Protein AF-A0A7D5D4W6-F1 (afdb_monomer)

Mean predicted aligned error: 15.67 Å

Radius of gyration: 24.15 Å; Cα contacts (8 Å, |Δi|>4): 75; chains: 1; bounding box: 22×58×69 Å

Sequence (83 aa):
MHDSMENRRASIDEAHPTIDFGALLYRHIGSQGYHPAPRCHVIPAGRNFFHIQERASGRTLGFRRSHLEACALAQQLESSVPA

Organism: NCBI:txid2599595

Solvent-accessible surface area (backbone atoms only — not comparable to full-atom values): 5372 Å² total; per-residue (Å²): 136,82,90,84,71,69,69,69,78,72,71,68,86,63,78,69,71,76,78,50,63,68,55,55,71,65,55,73,59,60,98,58,76,88,64,78,72,74,58,49,46,75,44,79,78,56,89,60,30,27,34,29,29,31,67,88,78,67,44,75,79,47,78,29,59,42,68,67,60,32,51,53,49,38,52,50,53,63,71,68,54,83,132

Secondary structure (DSSP, 8-state):
---SSGGGTTS---------HHHHHHH-S-SSTTPPPPSEEEEEEETTEEEEEETTT--EEEEESSHHHHHHHHHHHHHHS--

pLDDT: mean 71.5, std 18.66, range [45.84, 93.75]

Foldseek 3Di:
DDDDDVVVVVPPVPPPPPPPVVCVVVPVPDPPPDDPDQQWDWDDPDQLKIWIAGPVPRDTPDIGSHPVVNVVVSVVVSVPDDD

Nearest PDB structures (foldseek):
  8shd-assembly1_N  TM=5.074E-01  e=6.510E-01  Homo sapiens
  2pn2-assembly1_A-2  TM=6.442E-01  e=2.003E+00  Psychrobacter arcticus 273-4
  4g6h-assembly1_A  TM=2.561E-01  e=2.003E+00  Saccharomyces cerevisiae S288C
  5yjx-assembly1_A  TM=2.571E-01  e=3.182E+00  Saccharomyces cerevisiae S288C
  7o06-assembly2_D  TM=3.614E-01  e=7.516E+00  Homo sapiens

Structure (mmCIF, N/CA/C/O backbone):
data_AF-A0A7D5D4W6-F1
#
_entry.id   AF-A0A7D5D4W6-F1
#
loop_
_atom_site.group_PDB
_atom_site.id
_atom_site.type_symbol
_atom_site.label_atom_id
_atom_site.label_alt_id
_atom_site.label_comp_id
_atom_site.label_asym_id
_atom_site.label_entity_id
_atom_site.label_seq_id
_atom_site.pdbx_PDB_ins_code
_atom_site.Cartn_x
_atom_site.Cartn_y
_atom_site.Cartn_z
_atom_site.occupancy
_atom_site.B_iso_or_equiv
_atom_site.auth_seq_id
_atom_site.auth_comp_id
_atom_site.auth_asym_id
_atom_site.auth_atom_id
_atom_site.pdbx_PDB_model_num
ATOM 1 N N . MET A 1 1 ? 5.375 -42.696 57.862 1.00 45.84 1 MET A N 1
ATOM 2 C CA . MET A 1 1 ? 6.237 -42.167 56.789 1.00 45.84 1 MET A CA 1
ATOM 3 C C . MET A 1 1 ? 5.358 -41.272 55.940 1.00 45.84 1 MET A C 1
ATOM 5 O O . MET A 1 1 ? 4.444 -41.769 55.296 1.00 45.84 1 MET A O 1
ATOM 9 N N . HIS A 1 2 ? 5.530 -39.969 56.142 1.00 49.09 2 HIS A N 1
ATOM 10 C CA . HIS A 1 2 ? 4.849 -38.875 55.454 1.00 49.09 2 HIS A CA 1
ATOM 11 C C . HIS A 1 2 ? 5.347 -38.731 54.002 1.00 49.09 2 HIS A C 1
ATOM 13 O O . HIS A 1 2 ? 6.368 -39.317 53.650 1.00 49.09 2 HIS A O 1
ATOM 19 N N . ASP A 1 3 ? 4.627 -37.907 53.232 1.00 52.41 3 ASP A N 1
ATOM 20 C CA . ASP A 1 3 ? 5.020 -37.301 51.950 1.00 52.41 3 ASP A CA 1
ATOM 21 C C . ASP A 1 3 ? 5.003 -38.215 50.715 1.00 52.41 3 ASP A C 1
ATOM 23 O O . ASP A 1 3 ? 5.999 -38.859 50.407 1.00 52.41 3 ASP A O 1
ATOM 27 N N . SER A 1 4 ? 3.893 -38.224 49.954 1.00 57.66 4 SER A N 1
ATOM 28 C CA . SER A 1 4 ? 3.897 -38.298 48.462 1.00 57.66 4 SER A CA 1
ATOM 29 C C . SER A 1 4 ? 2.524 -38.589 47.829 1.00 57.66 4 SER A C 1
ATOM 31 O O . SER A 1 4 ? 2.407 -39.403 46.913 1.00 57.66 4 SER A O 1
ATOM 33 N N . MET A 1 5 ? 1.452 -37.916 48.259 1.00 52.47 5 MET A N 1
ATOM 34 C CA . MET A 1 5 ? 0.216 -37.870 47.449 1.00 52.47 5 MET A CA 1
ATOM 35 C C . MET A 1 5 ? -0.291 -36.453 47.168 1.00 52.47 5 MET A C 1
ATOM 37 O O . MET A 1 5 ? -0.935 -36.245 46.141 1.00 52.47 5 MET A O 1
ATOM 41 N N . GLU A 1 6 ? 0.082 -35.456 47.972 1.00 54.72 6 GLU A N 1
ATOM 42 C CA . GLU A 1 6 ? -0.271 -34.052 47.709 1.00 54.72 6 GLU A CA 1
ATOM 43 C C . GLU A 1 6 ? 0.576 -33.421 46.589 1.00 54.72 6 GLU A C 1
ATOM 45 O O . GLU A 1 6 ? 0.083 -32.576 45.845 1.00 54.72 6 GLU A O 1
ATOM 50 N N . ASN A 1 7 ? 1.793 -33.923 46.342 1.00 50.62 7 ASN A N 1
ATOM 51 C CA . ASN A 1 7 ? 2.676 -33.393 45.294 1.00 50.62 7 ASN A CA 1
ATOM 52 C C . ASN A 1 7 ? 2.207 -33.692 43.852 1.00 50.62 7 ASN A C 1
ATOM 54 O O . ASN A 1 7 ? 2.680 -33.074 42.904 1.00 50.62 7 ASN A O 1
ATOM 58 N N . ARG A 1 8 ? 1.262 -34.624 43.641 1.00 54.12 8 ARG A N 1
ATOM 59 C CA . ARG A 1 8 ? 0.715 -34.879 42.291 1.00 54.12 8 ARG A CA 1
ATOM 60 C C . ARG A 1 8 ? -0.334 -33.863 41.862 1.00 54.12 8 ARG A C 1
ATOM 62 O O . ARG A 1 8 ? -0.499 -33.644 40.668 1.00 54.12 8 ARG A O 1
ATOM 69 N N . ARG A 1 9 ? -1.041 -33.241 42.808 1.00 50.25 9 ARG A N 1
ATOM 70 C CA . ARG A 1 9 ? -2.073 -32.241 42.494 1.00 50.25 9 ARG A CA 1
ATOM 71 C C . ARG A 1 9 ? -1.505 -30.847 42.245 1.00 50.25 9 ARG A C 1
ATOM 73 O O . ARG A 1 9 ? -2.223 -30.008 41.724 1.00 50.25 9 ARG A O 1
ATOM 80 N N . ALA A 1 10 ? -0.228 -30.636 42.556 1.00 50.81 10 ALA A N 1
ATOM 81 C CA . ALA A 1 10 ? 0.450 -29.357 42.382 1.00 50.81 10 ALA A CA 1
ATOM 82 C C . ALA A 1 10 ? 1.227 -29.217 41.056 1.00 50.81 10 ALA A C 1
ATOM 84 O O . ALA A 1 10 ? 1.816 -28.168 40.837 1.00 50.81 10 ALA A O 1
ATOM 85 N N . SER A 1 11 ? 1.260 -30.231 40.176 1.00 51.00 11 SER A N 1
ATOM 86 C CA . SER A 1 11 ? 2.234 -30.248 39.064 1.00 51.00 11 SER A CA 1
ATOM 87 C C . SER A 1 11 ? 1.674 -30.459 37.652 1.00 51.00 11 SER A C 1
ATOM 89 O O . SER A 1 11 ? 2.465 -30.710 36.749 1.00 51.00 11 SER A O 1
ATOM 91 N N . ILE A 1 12 ? 0.360 -30.351 37.427 1.00 50.56 12 ILE A N 1
ATOM 92 C CA . ILE A 1 12 ? -0.201 -30.186 36.069 1.00 50.56 12 ILE A CA 1
ATOM 93 C C . ILE A 1 12 ? -1.428 -29.251 36.064 1.00 50.56 12 ILE A C 1
ATOM 95 O O . ILE A 1 12 ? -2.413 -29.506 35.382 1.00 50.56 12 ILE A O 1
ATOM 99 N N . ASP A 1 13 ? -1.358 -28.144 36.809 1.00 47.00 13 ASP A N 1
ATOM 100 C CA . ASP A 1 13 ? -1.922 -26.864 36.334 1.00 47.00 13 ASP A CA 1
ATOM 101 C C . ASP A 1 13 ? -0.848 -26.139 35.505 1.00 47.00 13 ASP A C 1
ATOM 103 O O . ASP A 1 13 ? -0.609 -24.947 35.613 1.00 47.00 13 ASP A O 1
ATOM 107 N N . GLU A 1 14 ? -0.111 -26.893 34.699 1.00 47.03 14 GLU A N 1
ATOM 108 C CA . GLU A 1 14 ? 0.642 -26.312 33.608 1.00 47.03 14 GLU A CA 1
ATOM 109 C C . GLU A 1 14 ? -0.164 -26.681 32.378 1.00 47.03 14 GLU A C 1
ATOM 111 O O . GLU A 1 14 ? 0.025 -27.728 31.754 1.00 47.03 14 GLU A O 1
ATOM 116 N N . ALA A 1 15 ? -1.170 -25.847 32.101 1.00 49.66 15 ALA A N 1
ATOM 117 C CA . ALA A 1 15 ? -1.754 -25.758 30.783 1.00 49.66 15 ALA A CA 1
ATOM 118 C C . ALA A 1 15 ? -0.603 -25.412 29.837 1.00 49.66 15 ALA A C 1
ATOM 120 O O . ALA A 1 15 ? -0.345 -24.243 29.559 1.00 49.66 15 ALA A O 1
ATOM 121 N N . HIS A 1 16 ? 0.122 -26.441 29.388 1.00 49.53 16 HIS A N 1
ATOM 122 C CA . HIS A 1 16 ? 0.976 -26.358 28.226 1.00 49.53 16 HIS A CA 1
ATOM 123 C C . HIS A 1 16 ? 0.100 -25.695 27.172 1.00 49.53 16 HIS A C 1
ATOM 125 O O . HIS A 1 16 ? -0.923 -26.287 26.802 1.0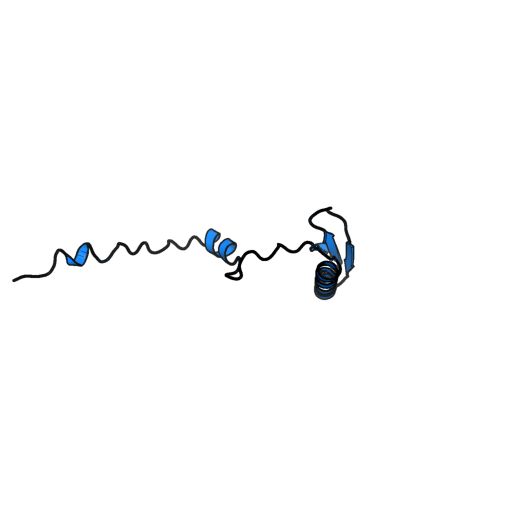0 49.53 16 HIS A O 1
ATOM 131 N N . PRO A 1 17 ? 0.413 -24.460 26.741 1.00 48.88 17 PRO A N 1
ATOM 132 C CA . PRO A 1 17 ? -0.342 -23.859 25.673 1.00 48.88 17 PRO A CA 1
ATOM 133 C C . PRO A 1 17 ? -0.129 -24.805 24.504 1.00 48.88 17 PRO A C 1
ATOM 135 O O . PRO A 1 17 ? 0.979 -24.907 23.978 1.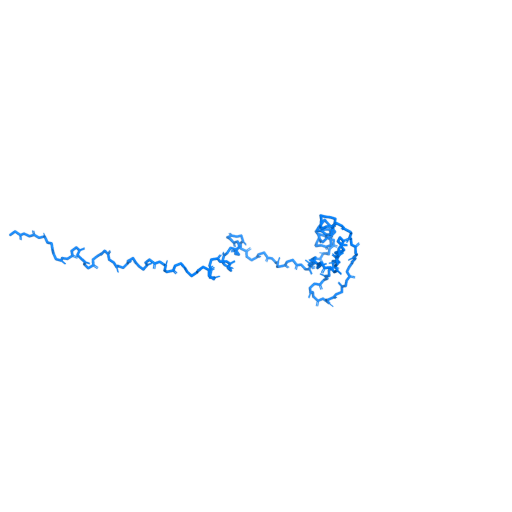00 48.88 17 PRO A O 1
ATOM 138 N N . THR A 1 18 ? -1.167 -25.563 24.143 1.00 50.09 18 THR A N 1
ATOM 139 C CA . THR A 1 18 ? -1.228 -26.210 22.842 1.00 50.09 18 THR A CA 1
ATOM 140 C C . THR A 1 18 ? -0.940 -25.074 21.888 1.00 50.09 18 THR A C 1
ATOM 142 O O . THR A 1 18 ? -1.717 -24.118 21.837 1.00 50.09 18 THR A O 1
ATOM 145 N N . ILE A 1 19 ? 0.254 -25.083 21.301 1.00 50.41 19 ILE A N 1
ATOM 146 C CA . ILE A 1 19 ? 0.735 -23.968 20.508 1.00 50.41 19 ILE A CA 1
ATOM 147 C C . ILE A 1 19 ? -0.216 -23.884 19.326 1.00 50.41 19 ILE A C 1
ATOM 149 O O . ILE A 1 19 ? -0.103 -24.634 18.359 1.00 50.41 19 ILE A O 1
ATOM 153 N N . ASP A 1 20 ? -1.203 -23.004 19.447 1.00 50.91 20 ASP A N 1
ATOM 154 C CA . ASP A 1 20 ? -2.083 -22.655 18.360 1.00 50.91 20 ASP A CA 1
ATOM 155 C C . ASP A 1 20 ? -1.215 -21.831 17.416 1.00 50.91 20 ASP A C 1
ATOM 157 O O . ASP A 1 20 ? -1.004 -20.628 17.588 1.00 50.91 20 ASP A O 1
ATOM 161 N N . PHE A 1 21 ? -0.583 -22.531 16.474 1.00 52.38 21 PHE A N 1
ATOM 162 C CA . PHE A 1 21 ? 0.285 -21.929 15.468 1.00 52.38 21 PHE A CA 1
ATOM 163 C C . PHE A 1 21 ? -0.458 -20.824 14.701 1.00 52.38 21 PHE A C 1
ATOM 165 O O . PHE A 1 21 ? 0.173 -19.856 14.282 1.00 52.38 21 PHE A O 1
ATOM 172 N N . GLY A 1 22 ? -1.791 -20.914 14.590 1.00 52.28 22 GLY A N 1
ATOM 173 C CA . GLY A 1 22 ? -2.649 -19.850 14.067 1.00 52.28 22 GLY A CA 1
ATOM 174 C C . GLY A 1 22 ? -2.612 -18.579 14.922 1.00 52.28 22 GLY A C 1
ATOM 175 O O . GLY A 1 22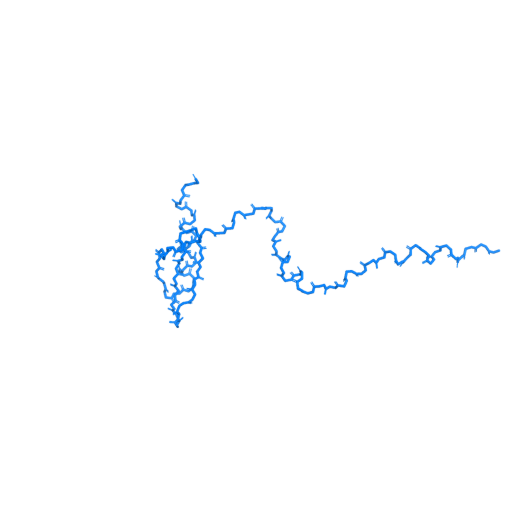 ? -2.388 -17.486 14.398 1.00 52.28 22 GLY A O 1
ATOM 176 N N . ALA A 1 23 ? -2.739 -18.711 16.242 1.00 53.41 23 ALA A N 1
ATOM 177 C CA . ALA A 1 23 ? -2.655 -17.612 17.192 1.00 53.41 23 ALA A CA 1
ATOM 178 C C . ALA A 1 23 ? -1.245 -17.031 17.300 1.00 53.41 23 ALA A C 1
ATOM 180 O O . ALA A 1 23 ? -1.130 -15.828 17.493 1.00 53.41 23 ALA A O 1
ATOM 181 N N . LEU A 1 24 ? -0.170 -17.814 17.154 1.00 51.72 24 LEU A N 1
ATOM 182 C CA . LEU A 1 24 ? 1.192 -17.261 17.115 1.00 51.72 24 LEU A CA 1
ATOM 183 C C . LEU A 1 24 ? 1.483 -16.500 15.818 1.00 51.72 24 LEU A C 1
ATOM 185 O O . LEU A 1 24 ? 2.160 -15.472 15.867 1.00 51.72 24 LEU A O 1
ATOM 189 N N . LEU A 1 25 ? 0.932 -16.941 14.682 1.00 51.97 25 LEU A N 1
ATOM 190 C CA . LEU A 1 25 ? 1.086 -16.222 13.416 1.00 51.97 25 LEU A CA 1
ATOM 191 C C . LEU A 1 25 ? 0.347 -14.875 13.436 1.00 51.97 25 LEU A C 1
ATOM 193 O O . LEU A 1 25 ? 0.846 -13.895 12.889 1.00 51.97 25 LEU A O 1
ATOM 197 N N . TYR A 1 26 ? -0.805 -14.807 14.112 1.00 48.88 26 TYR A N 1
ATOM 198 C CA . TYR A 1 26 ? -1.560 -13.561 14.281 1.00 48.88 26 TYR A CA 1
ATOM 199 C C . TYR A 1 26 ? -1.132 -12.722 15.501 1.00 48.88 26 TYR A C 1
ATOM 201 O O . TYR A 1 26 ? -1.384 -11.520 15.513 1.00 48.88 26 TYR A O 1
ATOM 209 N N . ARG A 1 27 ? -0.483 -13.311 16.523 1.00 45.84 27 ARG A N 1
ATOM 210 C CA . ARG A 1 27 ? -0.049 -12.624 17.762 1.00 45.84 27 ARG A CA 1
ATOM 211 C C . ARG A 1 27 ? 1.380 -12.088 17.725 1.00 45.84 27 ARG A C 1
ATOM 213 O O . ARG A 1 27 ? 1.782 -11.395 18.652 1.00 45.84 27 ARG A O 1
ATOM 220 N N . HIS A 1 28 ? 2.117 -12.229 16.629 1.00 48.16 28 HIS A N 1
ATOM 221 C CA . HIS A 1 28 ? 3.247 -11.321 16.397 1.00 48.16 28 HIS A CA 1
ATOM 222 C C . HIS A 1 28 ? 2.786 -9.902 15.981 1.00 48.16 28 HIS A C 1
ATOM 224 O O . HIS A 1 28 ? 3.489 -9.185 15.275 1.00 48.16 28 HIS A O 1
ATOM 230 N N . ILE A 1 29 ? 1.593 -9.481 16.421 1.00 49.47 29 ILE A N 1
ATOM 231 C CA . ILE A 1 29 ? 1.243 -8.073 16.570 1.00 49.47 29 ILE A CA 1
ATOM 232 C C . ILE A 1 29 ? 1.947 -7.563 17.827 1.00 49.47 29 ILE A C 1
ATOM 234 O O . ILE A 1 29 ? 1.726 -8.043 18.936 1.00 49.47 29 ILE A O 1
ATOM 238 N N . GLY A 1 30 ? 2.886 -6.653 17.593 1.00 48.16 30 GLY A N 1
ATOM 239 C CA . GLY A 1 30 ? 3.900 -6.218 18.537 1.00 48.16 30 GLY A CA 1
ATOM 240 C C . GLY A 1 30 ? 3.413 -5.950 19.959 1.00 48.16 30 GLY A C 1
ATOM 241 O O . GLY A 1 30 ? 2.388 -5.323 20.207 1.00 48.16 30 GLY A O 1
ATOM 242 N N . SER A 1 31 ? 4.293 -6.284 20.894 1.00 53.50 31 SER A N 1
ATOM 243 C CA . SER A 1 31 ? 4.425 -5.706 22.234 1.00 53.50 31 SER A CA 1
ATOM 244 C C . SER A 1 31 ? 4.660 -4.180 22.242 1.00 53.50 31 SER A C 1
ATOM 246 O O . SER A 1 31 ? 5.016 -3.610 23.269 1.00 53.50 31 SER A O 1
ATOM 248 N N . GLN A 1 32 ? 4.449 -3.500 21.113 1.00 53.84 32 GLN A N 1
ATOM 249 C CA . GLN A 1 32 ? 4.544 -2.059 20.948 1.00 53.84 32 GLN A CA 1
ATOM 250 C C . GLN A 1 32 ? 3.099 -1.558 20.801 1.00 53.84 32 GLN A C 1
ATOM 252 O O . GLN A 1 32 ? 2.465 -1.737 19.762 1.00 53.84 32 GLN A O 1
ATOM 257 N N . GLY A 1 33 ? 2.527 -1.103 21.922 1.00 53.59 33 GLY A N 1
ATOM 258 C CA . GLY A 1 33 ? 1.089 -0.864 22.091 1.00 53.59 33 GLY A CA 1
ATOM 259 C C . GLY A 1 33 ? 0.462 -0.034 20.972 1.00 53.59 33 GLY A C 1
ATOM 260 O O . GLY A 1 33 ? 1.123 0.840 20.444 1.00 53.59 33 GLY A O 1
ATOM 261 N N . TYR A 1 34 ? -0.797 -0.328 20.621 1.00 54.97 34 TYR A N 1
ATOM 262 C CA . TYR A 1 34 ? -1.635 0.360 19.621 1.00 54.97 34 TYR A CA 1
ATOM 263 C C . TYR A 1 34 ? -0.867 1.286 18.661 1.00 54.97 34 TYR A C 1
ATOM 265 O O . TYR A 1 34 ? -0.990 2.510 18.703 1.00 54.97 34 TYR A O 1
ATOM 273 N N . HIS A 1 35 ? -0.044 0.703 17.792 1.00 61.00 35 HIS A N 1
ATOM 274 C CA . HIS A 1 35 ? 0.452 1.466 16.662 1.00 61.00 35 HIS A CA 1
ATOM 275 C C . HIS A 1 35 ? -0.729 1.719 15.739 1.00 61.00 35 HIS A C 1
ATOM 277 O O . HIS A 1 35 ? -1.388 0.746 15.347 1.00 61.00 35 HIS A O 1
ATOM 283 N N . PRO A 1 36 ? -1.018 2.982 15.384 1.00 68.44 36 PRO A N 1
ATOM 284 C CA . PRO A 1 36 ? -2.014 3.243 14.368 1.00 68.44 36 PRO A CA 1
ATOM 285 C C . PRO A 1 36 ? -1.609 2.443 13.135 1.00 68.44 36 PRO A C 1
ATOM 287 O O . PRO A 1 36 ? -0.465 2.498 12.679 1.00 68.44 36 PRO A O 1
ATOM 290 N N . ALA A 1 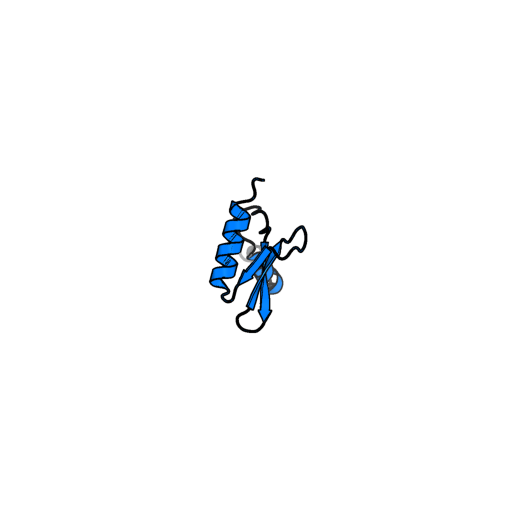37 ? -2.532 1.614 12.659 1.00 75.25 37 ALA A N 1
ATOM 291 C CA . ALA A 1 37 ? -2.257 0.796 11.499 1.00 75.25 37 ALA A CA 1
ATOM 292 C C . ALA A 1 37 ? -1.896 1.723 10.323 1.00 75.25 37 ALA A C 1
ATOM 294 O O . ALA A 1 37 ? -2.552 2.758 10.168 1.00 75.25 37 ALA A O 1
ATOM 295 N N . PRO A 1 38 ? -0.895 1.368 9.497 1.00 79.94 38 PRO A N 1
ATOM 296 C CA . PRO A 1 38 ? -0.421 2.241 8.429 1.00 79.94 38 PRO A CA 1
ATOM 297 C C . PRO A 1 38 ? -1.585 2.665 7.524 1.00 79.94 38 PRO A C 1
ATOM 299 O O . PRO A 1 38 ? -2.441 1.842 7.155 1.00 79.94 38 PRO A O 1
ATOM 302 N N . ARG A 1 39 ? -1.650 3.963 7.207 1.00 86.44 39 ARG A N 1
ATOM 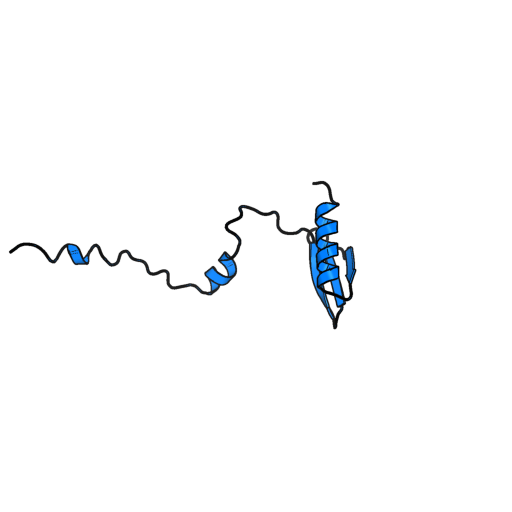303 C CA . ARG A 1 39 ? -2.712 4.564 6.387 1.00 86.44 39 ARG A CA 1
ATOM 304 C C . ARG A 1 39 ? -2.505 4.240 4.914 1.00 86.44 39 ARG A C 1
ATOM 306 O O . ARG A 1 39 ? -3.486 4.170 4.183 1.00 86.44 39 ARG A O 1
ATOM 313 N N . CYS A 1 40 ? -1.278 3.963 4.493 1.00 89.88 40 CYS A N 1
ATOM 314 C CA . CYS A 1 40 ? -0.929 3.510 3.154 1.00 89.88 40 CYS A CA 1
ATOM 315 C C . CYS A 1 40 ? -0.547 2.024 3.149 1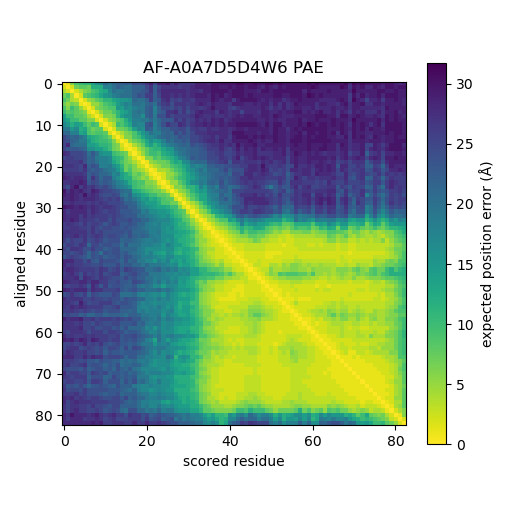.00 89.88 40 CYS A C 1
ATOM 317 O O . CYS A 1 40 ? 0.165 1.546 4.031 1.00 89.88 40 CYS A O 1
ATOM 319 N N . HIS A 1 41 ? -0.961 1.291 2.116 1.00 90.50 41 HIS A N 1
ATOM 320 C CA . HIS A 1 41 ? -0.442 -0.044 1.821 1.00 90.50 41 HIS A CA 1
ATOM 321 C C . HIS A 1 41 ? 0.232 -0.081 0.445 1.00 90.50 41 HIS A C 1
ATOM 323 O O . HIS A 1 41 ? -0.061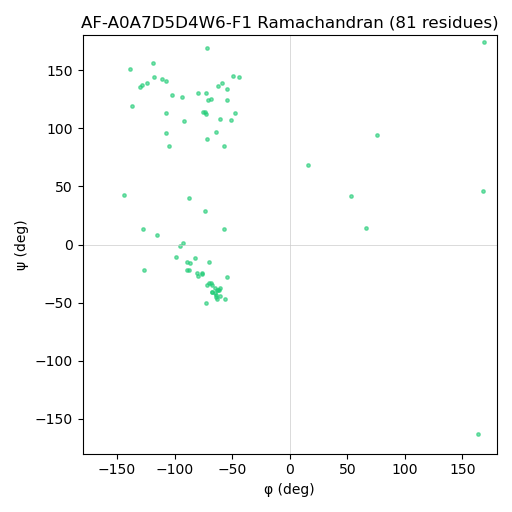 0.728 -0.437 1.00 90.50 41 HIS A O 1
ATOM 329 N N . VAL A 1 42 ? 1.137 -1.042 0.258 1.00 92.88 42 VAL A N 1
ATOM 330 C CA . VAL A 1 42 ? 1.832 -1.294 -1.010 1.00 92.88 42 VAL A CA 1
ATOM 331 C C . VAL A 1 42 ? 1.268 -2.573 -1.620 1.00 92.88 42 VAL A C 1
ATOM 333 O O . VAL A 1 42 ? 1.474 -3.653 -1.071 1.00 92.88 42 VAL A O 1
ATOM 336 N N . ILE A 1 4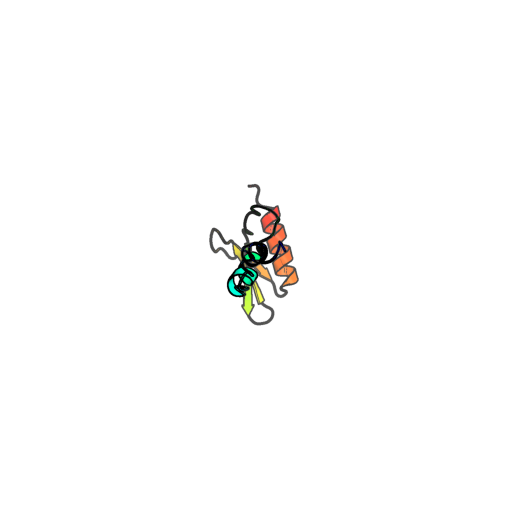3 ? 0.573 -2.463 -2.753 1.00 90.31 43 ILE A N 1
ATOM 337 C CA . ILE A 1 43 ? -0.000 -3.611 -3.464 1.00 90.31 43 ILE A CA 1
ATOM 338 C C . ILE A 1 43 ? 0.872 -3.959 -4.679 1.00 90.31 43 ILE A C 1
ATOM 340 O O . ILE A 1 43 ? 1.137 -3.085 -5.513 1.00 90.31 43 ILE A O 1
ATOM 344 N N . PRO A 1 44 ? 1.289 -5.229 -4.840 1.00 91.69 44 PRO A N 1
ATOM 345 C CA . PRO A 1 44 ? 1.860 -5.707 -6.092 1.00 91.69 44 PRO A CA 1
ATOM 346 C C . PRO A 1 44 ? 0.761 -5.805 -7.161 1.00 91.69 44 PRO A C 1
ATOM 348 O O . PRO A 1 44 ? -0.242 -6.485 -6.973 1.00 91.69 44 PRO A O 1
ATOM 351 N N . ALA A 1 45 ? 0.954 -5.138 -8.297 1.00 87.69 45 ALA A N 1
ATOM 352 C CA . ALA A 1 45 ? 0.020 -5.153 -9.428 1.00 87.69 45 ALA A CA 1
ATOM 353 C C . ALA A 1 45 ? 0.617 -5.793 -10.696 1.00 87.69 45 ALA A C 1
ATOM 355 O O . ALA A 1 45 ? 0.008 -5.755 -11.762 1.00 87.69 45 ALA A O 1
ATOM 356 N N . GLY A 1 46 ? 1.806 -6.393 -10.598 1.00 86.75 46 GLY A N 1
ATOM 357 C CA . GLY A 1 46 ? 2.436 -7.109 -11.701 1.00 86.75 46 GLY A CA 1
ATOM 358 C C . GLY A 1 46 ? 3.922 -7.361 -11.479 1.00 86.75 46 GLY A C 1
ATOM 359 O O . GLY A 1 46 ? 4.443 -7.260 -10.366 1.00 86.75 46 GLY A O 1
ATOM 360 N N . ARG A 1 47 ? 4.627 -7.681 -12.567 1.00 86.38 47 ARG A N 1
ATOM 361 C CA . ARG A 1 47 ? 6.070 -7.929 -12.545 1.00 86.38 47 ARG A CA 1
ATOM 362 C C . ARG A 1 47 ? 6.810 -6.607 -12.355 1.00 86.38 47 ARG A C 1
ATOM 364 O O . ARG A 1 47 ? 6.760 -5.752 -13.232 1.00 86.38 47 ARG A O 1
ATOM 371 N N . ASN A 1 48 ? 7.462 -6.445 -11.203 1.00 84.94 48 ASN A N 1
ATOM 372 C CA . ASN A 1 48 ? 8.133 -5.196 -10.826 1.00 84.94 48 ASN A CA 1
ATOM 373 C C . ASN A 1 48 ? 7.194 -3.983 -10.920 1.00 84.94 48 ASN A C 1
ATOM 375 O O . ASN A 1 48 ? 7.569 -2.935 -11.438 1.00 84.94 48 ASN A O 1
ATOM 379 N N . PHE A 1 49 ? 5.950 -4.142 -10.469 1.00 90.31 49 PHE A N 1
ATOM 380 C CA . PHE A 1 49 ? 4.973 -3.064 -10.465 1.00 90.31 49 PHE A CA 1
ATOM 381 C C . PHE A 1 49 ? 4.207 -3.068 -9.150 1.00 90.31 49 PHE A C 1
ATOM 383 O O . PHE A 1 49 ? 3.541 -4.043 -8.798 1.00 90.31 49 PHE A O 1
ATOM 390 N N . PHE A 1 50 ? 4.324 -1.964 -8.425 1.00 92.88 50 PHE A N 1
ATOM 391 C CA . PHE A 1 50 ? 3.749 -1.762 -7.108 1.00 92.88 50 PHE A CA 1
ATOM 392 C C . PHE A 1 50 ? 3.001 -0.441 -7.114 1.00 92.88 50 PHE A C 1
ATOM 394 O O . PHE A 1 50 ? 3.512 0.561 -7.615 1.00 92.88 50 PHE A O 1
ATOM 401 N N . HIS A 1 51 ? 1.806 -0.421 -6.547 1.00 93.06 51 HIS A N 1
ATOM 402 C CA . HIS A 1 51 ? 1.089 0.821 -6.324 1.00 93.06 51 HIS A CA 1
ATOM 403 C C . HIS A 1 51 ? 0.864 1.033 -4.837 1.00 93.06 51 HIS A C 1
ATOM 405 O O . HIS A 1 51 ? 0.682 0.086 -4.071 1.00 93.06 51 HIS A O 1
ATOM 411 N N . ILE A 1 52 ? 0.941 2.293 -4.434 1.00 93.25 52 ILE A N 1
ATOM 412 C CA . ILE A 1 52 ? 0.671 2.717 -3.072 1.00 93.25 52 ILE A CA 1
ATOM 413 C C . ILE A 1 52 ? -0.790 3.120 -3.053 1.00 93.25 52 ILE A C 1
ATOM 415 O O . ILE A 1 52 ? -1.202 3.934 -3.880 1.00 93.25 52 ILE A O 1
ATOM 419 N N . GLN A 1 53 ? -1.569 2.562 -2.139 1.00 92.50 53 GLN A N 1
ATOM 420 C CA . GLN A 1 53 ? -2.976 2.898 -1.995 1.00 92.50 53 GLN A CA 1
ATOM 421 C C . GLN A 1 53 ? -3.287 3.268 -0.546 1.00 92.50 53 GLN A C 1
ATOM 423 O O . GLN A 1 53 ? -2.808 2.647 0.405 1.00 92.50 53 GLN A O 1
ATOM 428 N N . GLU A 1 54 ? -4.077 4.326 -0.393 1.00 90.62 54 GLU A N 1
ATOM 429 C CA . GLU A 1 54 ? -4.589 4.765 0.895 1.00 90.62 54 GLU A CA 1
ATOM 430 C C . GLU A 1 54 ? -5.678 3.805 1.380 1.00 90.62 54 GLU A C 1
ATOM 432 O O . GLU A 1 54 ? -6.631 3.518 0.659 1.00 90.62 54 GLU A O 1
ATOM 437 N N . ARG A 1 55 ? -5.575 3.344 2.625 1.00 84.62 55 ARG A N 1
ATOM 438 C CA . ARG A 1 55 ? -6.514 2.402 3.244 1.00 84.62 55 ARG A CA 1
ATOM 439 C C . ARG A 1 55 ? -7.879 3.020 3.520 1.00 84.62 55 ARG A C 1
ATOM 441 O O . ARG A 1 55 ? -8.872 2.309 3.452 1.00 84.62 55 ARG A O 1
ATOM 448 N N . ALA A 1 56 ? -7.926 4.313 3.840 1.00 84.19 56 ALA A N 1
ATOM 449 C CA . ALA A 1 56 ? -9.170 5.005 4.170 1.00 84.19 56 ALA A CA 1
ATOM 450 C C . ALA A 1 56 ? -10.037 5.241 2.926 1.00 84.19 56 ALA A C 1
ATOM 452 O O . ALA A 1 56 ? -11.215 4.893 2.924 1.00 84.19 56 ALA A O 1
ATOM 453 N N . SER A 1 57 ? -9.449 5.793 1.859 1.00 86.06 57 SER A N 1
ATOM 454 C CA . SER A 1 57 ? -10.198 6.132 0.642 1.00 86.06 57 SER A CA 1
ATOM 455 C 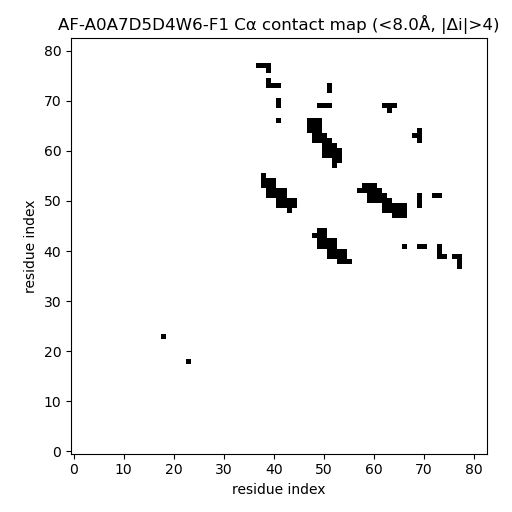C . SER A 1 57 ? -10.086 5.097 -0.479 1.00 86.06 57 SER A C 1
ATOM 457 O O . SER A 1 57 ? -10.766 5.237 -1.492 1.00 86.06 57 SER A O 1
ATOM 459 N N . GLY A 1 58 ? -9.180 4.119 -0.382 1.00 86.88 58 GLY A N 1
ATOM 460 C CA . GLY A 1 58 ? -8.857 3.213 -1.492 1.00 86.88 58 GLY A CA 1
ATOM 461 C C . GLY A 1 58 ? -8.174 3.913 -2.675 1.00 86.88 58 GLY A C 1
ATOM 462 O O . GLY A 1 58 ? -8.099 3.364 -3.773 1.00 86.88 58 GLY A O 1
ATOM 463 N N . ARG A 1 59 ? -7.686 5.145 -2.488 1.00 88.69 59 ARG A N 1
ATOM 464 C CA . ARG A 1 59 ? -7.090 5.952 -3.561 1.00 88.69 59 ARG A CA 1
ATOM 465 C C . ARG A 1 59 ? -5.657 5.522 -3.825 1.00 88.69 59 ARG A C 1
ATOM 467 O O . ARG A 1 59 ? -4.853 5.459 -2.900 1.00 88.69 59 ARG A O 1
ATOM 474 N N . THR A 1 60 ? -5.318 5.296 -5.089 1.00 91.69 60 THR A N 1
ATOM 475 C CA . THR A 1 60 ? -3.932 5.052 -5.495 1.00 91.69 60 THR A CA 1
ATOM 476 C C . THR A 1 60 ? -3.137 6.355 -5.442 1.00 91.69 60 THR A C 1
ATOM 478 O O . THR A 1 60 ? -3.399 7.283 -6.201 1.00 91.69 60 THR A O 1
ATOM 481 N N . LEU A 1 61 ? -2.161 6.414 -4.540 1.00 88.50 61 LEU A N 1
ATOM 482 C CA . LEU A 1 61 ? -1.300 7.571 -4.279 1.00 88.50 61 LEU A CA 1
ATOM 483 C C . LEU A 1 61 ? -0.069 7.606 -5.197 1.00 88.50 61 LEU A C 1
ATOM 485 O O . LEU A 1 61 ? 0.579 8.639 -5.338 1.00 88.50 61 LEU A O 1
ATOM 489 N N . GLY A 1 62 ? 0.261 6.490 -5.851 1.00 89.69 62 GLY A N 1
ATOM 490 C CA . GLY A 1 62 ? 1.324 6.453 -6.848 1.00 89.69 62 GLY A CA 1
ATOM 491 C C . GLY A 1 62 ? 1.717 5.047 -7.278 1.00 89.69 62 GLY A C 1
ATOM 492 O O . GLY A 1 62 ? 1.269 4.053 -6.712 1.00 89.69 62 GLY A O 1
ATOM 493 N N . PHE A 1 63 ? 2.600 4.985 -8.275 1.00 91.25 63 PHE A N 1
ATOM 494 C CA . PHE A 1 63 ? 3.123 3.748 -8.853 1.00 91.25 63 PHE A CA 1
ATOM 495 C C . PHE A 1 63 ? 4.646 3.723 -8.781 1.00 91.25 63 PHE A C 1
ATOM 497 O O . PHE A 1 63 ? 5.302 4.735 -9.042 1.00 91.25 63 PHE A O 1
ATOM 504 N N . ARG A 1 64 ? 5.227 2.571 -8.455 1.00 93.75 64 ARG A N 1
ATOM 505 C CA . ARG A 1 64 ? 6.672 2.346 -8.381 1.00 93.75 64 ARG A CA 1
ATOM 506 C C . ARG A 1 64 ? 7.030 0.991 -8.974 1.00 93.75 64 ARG A C 1
ATOM 508 O O . ARG A 1 64 ? 6.232 0.057 -8.962 1.00 93.75 64 ARG A O 1
ATOM 515 N N . ARG A 1 65 ? 8.249 0.894 -9.507 1.00 90.88 65 ARG A N 1
ATOM 516 C CA . ARG A 1 65 ? 8.757 -0.346 -10.116 1.00 90.88 65 ARG A CA 1
ATOM 517 C C . ARG A 1 65 ? 9.468 -1.254 -9.112 1.00 90.88 65 ARG A C 1
ATOM 519 O O . ARG A 1 65 ? 9.562 -2.464 -9.310 1.00 90.88 65 ARG A O 1
ATOM 526 N N . SER A 1 66 ? 9.939 -0.676 -8.011 1.00 91.12 66 SER A N 1
ATOM 527 C CA . SER A 1 66 ? 10.557 -1.398 -6.905 1.00 91.12 66 SER A CA 1
ATOM 528 C C . SER A 1 66 ? 9.676 -1.373 -5.663 1.00 91.12 66 SER A C 1
ATOM 530 O O . SER A 1 66 ? 9.065 -0.354 -5.335 1.00 91.12 66 SER A O 1
ATOM 532 N N . HIS A 1 67 ? 9.668 -2.490 -4.937 1.00 87.25 67 HIS A N 1
ATOM 533 C CA . HIS A 1 67 ? 9.016 -2.588 -3.637 1.00 87.25 67 HIS A CA 1
ATOM 534 C C . HIS A 1 67 ? 9.632 -1.612 -2.623 1.00 87.25 67 HIS A C 1
ATOM 536 O O . HIS A 1 67 ? 8.907 -0.967 -1.871 1.00 87.25 67 HIS A O 1
ATOM 542 N N . LEU A 1 68 ? 10.961 -1.450 -2.648 1.00 90.44 68 LEU A N 1
ATOM 543 C CA . LEU A 1 68 ? 11.675 -0.551 -1.735 1.00 90.44 68 LEU A CA 1
ATOM 544 C C . LEU A 1 68 ? 11.270 0.909 -1.959 1.00 90.44 68 LEU A C 1
ATOM 546 O O . LEU A 1 68 ? 10.960 1.619 -1.007 1.00 90.44 68 LEU A O 1
ATOM 550 N N . GLU A 1 69 ? 11.197 1.336 -3.221 1.00 91.94 69 GLU A N 1
ATOM 551 C CA . GLU A 1 69 ? 10.743 2.685 -3.576 1.00 91.94 69 GLU A CA 1
ATOM 552 C C . GLU A 1 69 ? 9.274 2.909 -3.201 1.00 91.94 69 GLU A C 1
ATOM 554 O O . GLU A 1 69 ? 8.903 3.995 -2.757 1.00 91.94 69 GLU A O 1
ATOM 559 N N . ALA A 1 70 ? 8.429 1.885 -3.364 1.00 92.38 70 ALA A N 1
ATOM 560 C CA . ALA A 1 70 ? 7.028 1.952 -2.962 1.00 92.38 70 ALA A CA 1
ATOM 561 C C . ALA A 1 70 ? 6.877 2.101 -1.443 1.00 92.38 70 ALA A C 1
ATOM 563 O O . ALA A 1 70 ? 6.066 2.901 -0.981 1.00 92.38 70 ALA A O 1
ATOM 564 N N . CYS A 1 71 ? 7.687 1.372 -0.673 1.00 90.31 71 CYS A N 1
ATOM 565 C CA . CYS A 1 71 ? 7.705 1.447 0.784 1.00 90.31 71 CYS A CA 1
ATOM 566 C C . CYS A 1 71 ? 8.228 2.801 1.289 1.00 90.31 71 CYS A C 1
ATOM 568 O O . CYS A 1 71 ? 7.655 3.380 2.211 1.00 90.31 71 CYS A O 1
ATOM 570 N N . ALA A 1 72 ? 9.276 3.344 0.661 1.00 91.94 72 ALA A N 1
ATOM 571 C CA . ALA A 1 72 ? 9.784 4.677 0.982 1.00 91.94 72 ALA A CA 1
ATOM 572 C C . ALA A 1 72 ? 8.718 5.758 0.739 1.00 91.94 72 ALA A C 1
ATOM 574 O O . ALA A 1 72 ? 8.498 6.610 1.597 1.00 91.94 72 ALA A O 1
ATOM 575 N N . LEU A 1 73 ? 7.999 5.682 -0.389 1.00 90.25 73 LEU A N 1
ATOM 576 C CA . LEU A 1 73 ? 6.905 6.609 -0.677 1.00 90.25 73 LEU A CA 1
ATOM 577 C C . LEU A 1 73 ? 5.763 6.471 0.334 1.00 90.25 73 LEU A C 1
ATOM 579 O O . LEU A 1 73 ? 5.251 7.482 0.804 1.00 90.25 73 LEU A O 1
ATOM 583 N N . ALA A 1 74 ? 5.376 5.243 0.689 1.00 89.94 74 ALA A N 1
ATOM 584 C CA . ALA A 1 74 ? 4.348 5.010 1.699 1.00 89.94 74 ALA A CA 1
ATOM 585 C C . ALA A 1 74 ? 4.714 5.695 3.028 1.00 89.94 74 ALA A C 1
ATOM 587 O O . ALA A 1 74 ? 3.903 6.439 3.562 1.00 89.94 74 ALA A O 1
ATOM 588 N N . GLN A 1 75 ? 5.955 5.555 3.505 1.00 88.19 75 GLN A N 1
ATOM 589 C CA . GLN A 1 75 ? 6.426 6.232 4.725 1.00 88.19 75 GLN A CA 1
ATOM 590 C C . GLN A 1 75 ? 6.418 7.765 4.623 1.00 88.19 75 GLN A C 1
ATOM 592 O O . GLN A 1 75 ? 6.065 8.448 5.585 1.00 88.19 75 GLN A O 1
ATOM 597 N N . GLN A 1 76 ? 6.785 8.321 3.465 1.00 89.50 76 GLN A N 1
ATOM 598 C CA . GLN A 1 76 ? 6.696 9.765 3.223 1.00 89.50 76 GLN A CA 1
ATOM 599 C C . GLN A 1 76 ? 5.248 10.263 3.280 1.00 89.50 76 GLN A C 1
ATOM 601 O O . GLN A 1 76 ? 4.991 11.326 3.838 1.00 89.50 76 GLN A O 1
ATOM 606 N N . LEU A 1 77 ? 4.304 9.488 2.743 1.00 87.69 77 LEU A N 1
ATOM 607 C CA . LEU A 1 77 ? 2.877 9.810 2.776 1.00 87.69 77 LEU A CA 1
ATOM 608 C C . LEU A 1 77 ? 2.317 9.743 4.201 1.00 87.69 77 LEU A C 1
ATOM 610 O O . LEU A 1 77 ? 1.589 10.649 4.599 1.00 87.69 77 LEU A O 1
ATOM 614 N N . GLU A 1 78 ? 2.723 8.745 4.993 1.00 84.06 78 GLU A N 1
ATOM 615 C CA . GLU A 1 78 ? 2.379 8.677 6.421 1.00 84.06 78 GLU A CA 1
ATOM 616 C C . GLU A 1 78 ? 2.915 9.888 7.200 1.00 84.06 78 GLU A C 1
ATOM 618 O O . GLU A 1 78 ? 2.241 10.396 8.090 1.00 84.06 78 GLU A O 1
ATOM 623 N N . SER A 1 79 ? 4.115 10.363 6.853 1.00 83.56 79 SER A N 1
ATOM 624 C CA . SER A 1 79 ? 4.785 11.476 7.544 1.00 83.56 79 SER A CA 1
ATOM 625 C C . SER A 1 79 ? 4.286 12.859 7.108 1.00 83.56 79 SER A C 1
ATOM 627 O O . SER A 1 79 ? 4.439 13.829 7.844 1.00 83.56 79 SER A O 1
ATOM 629 N N . SER A 1 80 ? 3.732 12.974 5.896 1.00 78.19 80 SER A N 1
ATOM 630 C CA . SER A 1 80 ? 3.308 14.249 5.303 1.00 78.19 80 SER A CA 1
ATOM 631 C C . SER A 1 80 ? 1.868 14.638 5.642 1.00 78.19 80 SER A C 1
ATOM 633 O O . SER A 1 80 ? 1.491 15.784 5.395 1.00 78.19 80 SER A O 1
ATOM 635 N N . VAL A 1 81 ? 1.050 13.716 6.153 1.00 64.62 81 VAL A N 1
ATOM 636 C CA . VAL A 1 81 ? -0.333 14.008 6.546 1.00 64.62 81 VAL A CA 1
ATOM 637 C C . VAL A 1 81 ? -0.352 14.391 8.029 1.00 64.62 81 VAL A C 1
ATOM 639 O O . VAL A 1 81 ? -0.198 13.504 8.870 1.00 64.62 81 VAL A O 1
ATOM 642 N N . PRO A 1 82 ? -0.534 15.679 8.388 1.00 55.47 82 PRO A N 1
ATOM 643 C CA . PRO A 1 82 ? -0.812 16.042 9.772 1.00 55.47 82 PRO A CA 1
ATOM 644 C C . PRO A 1 82 ? -2.142 15.403 10.203 1.00 55.47 82 PRO A C 1
ATOM 646 O O . PRO A 1 82 ? -3.090 15.353 9.416 1.00 55.47 82 PRO A O 1
ATOM 649 N N . ALA A 1 83 ? -2.141 14.847 11.417 1.00 55.19 83 ALA A N 1
ATOM 650 C CA . ALA A 1 83 ? -3.237 14.097 12.031 1.00 55.19 83 ALA A CA 1
ATOM 651 C C . ALA A 1 83 ? -4.576 14.847 12.036 1.00 55.19 83 ALA A C 1
ATOM 653 O O . ALA A 1 83 ? -4.565 16.077 12.271 1.00 55.19 83 ALA A O 1
#